Protein AF-A0A5V8AL59-F1 (afdb_monomer_lite)

Secondary structure (DSSP, 8-state):
--EEEEEES-GGGGG-EEEEEEEEEETTEEEEEEEEEE---GGGGTT-EEEEEEPPTT-SSPEE---EE---------GGG--

Organism: Salmonella typhimurium (NCBI:txid90371)

Foldseek 3Di:
DDKDKDKDDDCVQFPDKDWDWDWDQDPVGIDIDIDIDTPHDQVSQPPIWMWIWDADPPGPDTDIDDTDGDDDDDDPDDPVPDD

Sequence (83 aa):
GRFHYRYGGDWERCTRTQEITRDKNGKNGKYTVTERVRGWTDEDEIGLFVQVGAILRGESEITWGEPLYLSGVVTRNSPLWVS

pLDDT: mean 86.74, std 11.72, range [45.91, 96.81]

Radius of gyration: 20.89 Å; chains: 1; bounding box: 37×24×60 Å

Structure (mmCIF, N/CA/C/O backbone):
data_AF-A0A5V8AL59-F1
#
_entry.id   AF-A0A5V8AL59-F1
#
loop_
_atom_site.group_PDB
_atom_site.id
_atom_site.type_symbol
_atom_site.label_atom_id
_atom_site.label_alt_id
_atom_site.label_comp_id
_atom_site.label_asym_id
_atom_site.label_entity_id
_atom_site.label_seq_id
_atom_site.pdbx_PDB_ins_code
_atom_site.Cartn_x
_atom_site.Cartn_y
_atom_site.Cartn_z
_atom_site.occupancy
_atom_site.B_iso_or_equiv
_atom_site.auth_seq_id
_atom_site.auth_comp_id
_atom_site.auth_asym_id
_atom_site.auth_atom_id
_atom_site.pdbx_PDB_model_num
ATOM 1 N N . GLY A 1 1 ? -11.101 13.910 14.698 1.00 59.22 1 GLY A N 1
ATOM 2 C CA . GLY A 1 1 ? -11.232 12.559 15.277 1.00 59.22 1 GLY A CA 1
ATOM 3 C C . GLY A 1 1 ? -9.904 11.850 15.143 1.00 59.22 1 GLY A C 1
ATOM 4 O O . GLY A 1 1 ? -9.252 12.034 14.123 1.00 59.22 1 GLY A O 1
ATOM 5 N N . ARG A 1 2 ? -9.462 11.119 16.168 1.00 80.62 2 ARG A N 1
ATOM 6 C CA . ARG A 1 2 ? -8.192 10.381 16.134 1.00 80.62 2 ARG A CA 1
ATOM 7 C C . ARG A 1 2 ? -8.475 8.975 15.598 1.00 80.62 2 ARG A C 1
ATOM 9 O O . ARG A 1 2 ? -8.759 8.070 16.370 1.00 80.62 2 ARG A O 1
ATOM 16 N N . PHE A 1 3 ? -8.500 8.834 14.275 1.00 93.19 3 PHE A N 1
ATOM 17 C CA . PHE A 1 3 ? -8.518 7.514 13.645 1.00 93.19 3 PHE A CA 1
ATOM 18 C C . PHE A 1 3 ? -7.167 6.828 13.856 1.00 93.19 3 PHE A C 1
ATOM 20 O O . PHE A 1 3 ? -6.126 7.485 13.917 1.00 93.19 3 PHE A O 1
ATOM 27 N N . HIS A 1 4 ? -7.206 5.510 13.973 1.00 95.19 4 HIS A N 1
ATOM 28 C CA . HIS A 1 4 ? -6.052 4.636 14.103 1.00 95.19 4 HIS A CA 1
ATOM 29 C C . HIS A 1 4 ? -5.937 3.783 12.844 1.00 95.19 4 HIS A C 1
ATOM 31 O O . HIS A 1 4 ? -6.945 3.439 12.231 1.00 95.19 4 HIS A O 1
ATOM 37 N N . TYR A 1 5 ? -4.712 3.436 12.465 1.00 95.31 5 TYR A N 1
ATOM 38 C CA . TYR A 1 5 ? -4.438 2.662 11.259 1.00 95.31 5 TYR A CA 1
ATOM 39 C C . TYR A 1 5 ? -3.553 1.476 11.614 1.00 95.31 5 TYR A C 1
ATOM 41 O O . TYR A 1 5 ? -2.615 1.623 12.401 1.00 95.31 5 TYR A O 1
ATOM 49 N N . ARG A 1 6 ? -3.830 0.319 11.015 1.00 95.31 6 ARG A N 1
ATOM 50 C CA . ARG A 1 6 ? -2.899 -0.809 10.999 1.00 95.31 6 ARG A CA 1
ATOM 51 C C . ARG A 1 6 ? -2.758 -1.362 9.592 1.00 95.31 6 ARG A C 1
ATOM 53 O O . ARG A 1 6 ? -3.707 -1.338 8.810 1.00 95.31 6 ARG A O 1
ATOM 60 N N . TYR A 1 7 ? -1.567 -1.860 9.312 1.00 95.56 7 TYR A N 1
ATOM 61 C CA . TYR A 1 7 ? -1.178 -2.431 8.033 1.00 95.56 7 TYR A CA 1
ATOM 62 C C . TYR A 1 7 ? -0.971 -3.924 8.245 1.00 95.56 7 TYR A C 1
ATOM 64 O O . TYR A 1 7 ? -0.312 -4.318 9.209 1.00 95.56 7 TYR A O 1
ATOM 72 N N . GLY A 1 8 ? -1.555 -4.747 7.384 1.00 94.81 8 GLY A N 1
ATOM 73 C CA . GLY A 1 8 ? -1.338 -6.188 7.405 1.00 94.81 8 GLY A CA 1
ATOM 74 C C . GLY A 1 8 ? -0.937 -6.714 6.037 1.00 94.81 8 GLY A C 1
ATOM 75 O O . GLY A 1 8 ? -1.138 -6.043 5.024 1.00 94.81 8 GLY A O 1
ATOM 76 N N . GLY A 1 9 ? -0.331 -7.899 6.040 1.00 93.94 9 GLY A N 1
ATOM 77 C CA . GLY A 1 9 ? 0.362 -8.460 4.884 1.00 93.94 9 GLY A CA 1
ATOM 78 C C . GLY A 1 9 ? 1.860 -8.130 4.870 1.00 93.94 9 GLY A C 1
ATOM 79 O O . GLY A 1 9 ? 2.382 -7.491 5.785 1.00 93.94 9 GLY A O 1
ATOM 80 N N . ASP A 1 10 ? 2.549 -8.606 3.834 1.00 94.00 10 ASP A N 1
ATOM 81 C CA . ASP A 1 10 ? 4.002 -8.495 3.669 1.00 94.00 10 ASP A CA 1
ATOM 82 C C . ASP A 1 10 ? 4.378 -7.277 2.809 1.00 94.00 10 ASP A C 1
ATOM 84 O O . ASP A 1 10 ? 4.689 -7.376 1.620 1.00 94.00 10 ASP A O 1
ATOM 88 N N . TRP A 1 11 ? 4.314 -6.095 3.424 1.00 92.38 11 TRP A N 1
ATOM 89 C CA . TRP A 1 11 ? 4.580 -4.822 2.750 1.00 92.38 11 TRP A CA 1
ATOM 90 C C . TRP A 1 11 ? 6.021 -4.684 2.247 1.00 92.38 11 TRP A C 1
ATOM 92 O O . TRP A 1 11 ? 6.269 -3.876 1.354 1.00 92.38 11 TRP A O 1
ATOM 102 N N . GLU A 1 12 ? 6.967 -5.483 2.756 1.00 91.94 12 GLU A N 1
ATOM 103 C CA . GLU A 1 12 ? 8.365 -5.461 2.308 1.00 91.94 12 GLU A CA 1
ATOM 104 C C . GLU A 1 12 ? 8.527 -5.887 0.843 1.00 91.94 12 GLU A C 1
ATOM 106 O O . GLU A 1 12 ? 9.506 -5.516 0.188 1.00 91.94 12 GLU A O 1
ATOM 111 N N . ARG A 1 13 ? 7.551 -6.615 0.288 1.00 90.75 13 ARG A N 1
ATOM 112 C CA . ARG A 1 13 ? 7.529 -6.948 -1.144 1.00 90.75 13 ARG A CA 1
ATOM 113 C C . ARG A 1 13 ? 7.354 -5.707 -2.014 1.00 90.75 13 ARG A C 1
ATOM 115 O O . ARG A 1 13 ? 7.985 -5.606 -3.061 1.00 90.75 13 ARG A O 1
ATOM 122 N N . CYS A 1 14 ? 6.600 -4.716 -1.535 1.00 90.00 14 CYS A N 1
ATOM 123 C CA . CYS A 1 14 ? 6.255 -3.500 -2.275 1.00 90.00 14 CYS A CA 1
ATOM 124 C C . CYS A 1 14 ? 7.196 -2.301 -2.021 1.00 90.00 14 CYS A C 1
ATOM 126 O O . CYS A 1 14 ? 6.928 -1.187 -2.474 1.00 90.00 14 CYS A O 1
ATOM 128 N N . THR A 1 15 ? 8.321 -2.484 -1.321 1.00 89.06 15 THR A N 1
ATOM 129 C CA . THR A 1 15 ? 9.279 -1.389 -1.037 1.00 89.06 15 THR A CA 1
ATOM 130 C C . THR A 1 15 ? 10.467 -1.342 -2.001 1.00 89.06 15 THR A C 1
ATOM 132 O O . THR A 1 15 ? 11.301 -0.437 -1.927 1.00 89.06 15 THR A O 1
ATOM 135 N N . ARG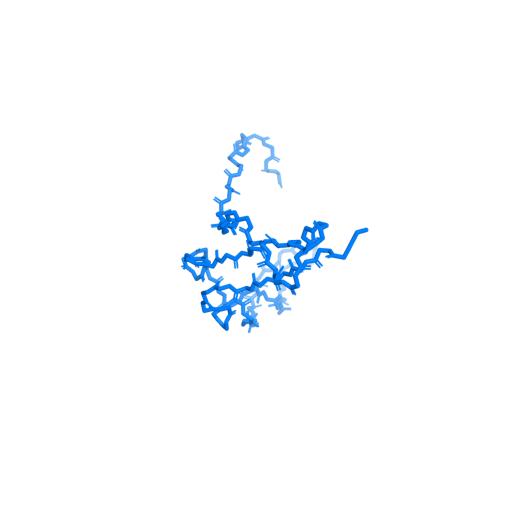 A 1 16 ? 10.560 -2.302 -2.928 1.00 89.50 16 ARG A N 1
ATOM 136 C CA . ARG A 1 16 ? 11.722 -2.477 -3.809 1.00 89.50 16 ARG A CA 1
ATOM 137 C C . ARG A 1 16 ? 11.660 -1.567 -5.035 1.00 89.50 16 ARG A C 1
ATOM 139 O O . ARG 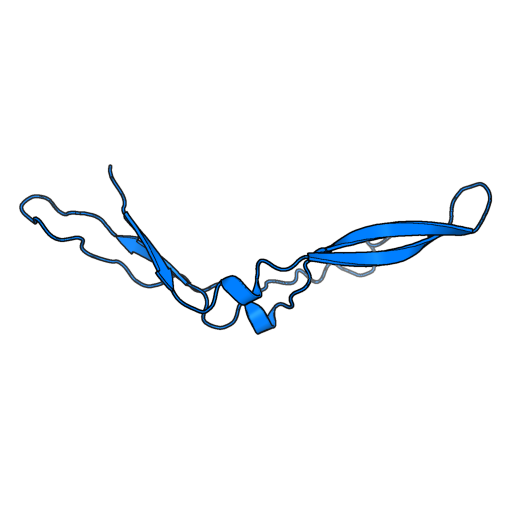A 1 16 ? 10.614 -1.397 -5.660 1.00 89.50 16 ARG A O 1
ATOM 146 N N . THR A 1 17 ? 12.815 -1.037 -5.428 1.00 90.88 17 THR A N 1
ATOM 147 C CA . THR A 1 17 ? 13.001 -0.297 -6.685 1.00 90.88 17 THR A CA 1
ATOM 148 C C . THR A 1 17 ? 14.100 -0.938 -7.512 1.00 90.88 17 THR A C 1
ATOM 150 O O . THR A 1 17 ? 15.082 -1.411 -6.946 1.00 90.88 17 THR A O 1
ATOM 153 N N . GLN A 1 18 ? 13.956 -0.904 -8.832 1.00 92.06 18 GLN A N 1
ATOM 154 C CA . GLN A 1 18 ? 14.945 -1.422 -9.774 1.00 92.06 18 GLN A CA 1
ATOM 155 C C . GLN A 1 18 ? 15.320 -0.347 -10.795 1.00 92.06 18 GLN A C 1
ATOM 157 O O . GLN A 1 18 ? 14.485 0.478 -11.174 1.00 92.06 18 GLN A O 1
ATOM 162 N N . GLU A 1 19 ? 16.572 -0.354 -11.236 1.00 93.94 19 GLU A N 1
ATOM 163 C CA . GLU A 1 19 ? 17.027 0.479 -12.346 1.00 93.94 19 GLU A CA 1
ATOM 164 C C . GLU A 1 19 ? 16.882 -0.304 -13.647 1.00 93.94 19 GLU A C 1
ATOM 166 O O . GLU A 1 19 ? 17.369 -1.428 -13.766 1.00 93.94 19 GLU A O 1
ATOM 171 N N . ILE A 1 20 ? 16.192 0.283 -14.620 1.00 92.12 20 ILE A N 1
ATOM 172 C CA . ILE A 1 20 ? 16.031 -0.288 -15.955 1.00 92.12 20 ILE A CA 1
ATOM 173 C C . ILE A 1 20 ? 16.624 0.661 -16.988 1.00 92.12 20 ILE A C 1
ATOM 175 O O . ILE A 1 20 ? 16.405 1.871 -16.938 1.00 92.12 20 ILE A O 1
ATOM 179 N N . THR A 1 21 ? 17.347 0.111 -17.956 1.00 91.06 21 THR A N 1
ATOM 180 C CA . THR A 1 21 ? 17.814 0.871 -19.118 1.00 91.06 21 THR A CA 1
ATOM 181 C C . THR A 1 21 ? 16.785 0.730 -20.230 1.00 91.06 21 THR A C 1
ATOM 183 O O . THR A 1 21 ? 16.470 -0.384 -20.649 1.00 91.06 21 THR A O 1
ATOM 186 N N . ARG A 1 22 ? 16.240 1.851 -20.706 1.00 89.88 22 ARG A N 1
ATOM 187 C CA . ARG A 1 22 ? 15.310 1.896 -21.840 1.00 89.88 22 ARG A CA 1
ATOM 188 C C . ARG A 1 22 ? 15.899 2.699 -22.987 1.00 89.88 22 ARG A C 1
ATOM 190 O O . ARG A 1 22 ? 16.392 3.809 -22.785 1.00 89.88 22 ARG A O 1
ATOM 197 N N . ASP A 1 23 ? 15.773 2.159 -24.192 1.00 88.94 23 ASP A N 1
ATOM 198 C CA . ASP A 1 23 ? 16.063 2.895 -25.417 1.00 88.94 23 ASP A CA 1
ATOM 199 C C . ASP A 1 23 ? 14.917 3.860 -25.725 1.00 88.94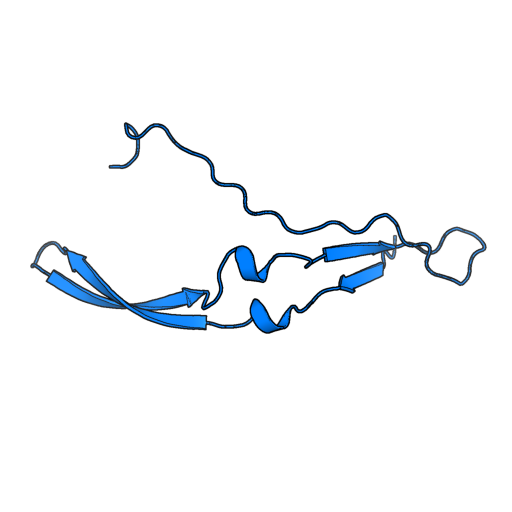 23 ASP A C 1
ATOM 201 O O . ASP A 1 23 ? 13.756 3.457 -25.842 1.00 88.94 23 ASP A O 1
ATOM 205 N N . LYS A 1 24 ? 15.243 5.142 -25.885 1.00 85.38 24 LYS A N 1
ATOM 206 C CA . LYS A 1 24 ? 14.311 6.181 -26.325 1.00 85.38 24 LYS A CA 1
ATOM 207 C C . LYS A 1 24 ? 14.743 6.734 -27.677 1.00 85.38 24 LYS A C 1
ATOM 209 O O . LYS A 1 24 ? 15.930 6.893 -27.954 1.00 85.38 24 LYS A O 1
ATOM 214 N N . ASN A 1 25 ? 13.764 7.053 -28.520 1.00 84.94 25 ASN A N 1
ATOM 215 C CA . ASN A 1 25 ? 13.998 7.780 -29.765 1.00 84.94 25 ASN A CA 1
ATOM 216 C C . ASN A 1 25 ? 13.900 9.283 -29.493 1.00 84.94 25 ASN A C 1
ATOM 218 O O . ASN A 1 25 ? 12.844 9.781 -29.107 1.00 84.94 25 ASN A O 1
ATOM 222 N N . GLY A 1 26 ? 15.000 10.001 -29.700 1.00 82.19 26 GLY A N 1
ATOM 223 C CA . GLY A 1 26 ? 15.033 11.459 -29.704 1.00 82.19 26 GLY A CA 1
ATOM 224 C C . GLY A 1 26 ? 15.090 12.018 -31.125 1.00 82.19 26 GLY A C 1
ATOM 225 O O . GLY A 1 26 ? 15.254 11.283 -32.098 1.00 82.19 26 GLY A O 1
ATOM 226 N N . LYS A 1 27 ? 15.032 13.351 -31.247 1.00 77.88 27 LYS A N 1
ATOM 227 C CA . LYS A 1 27 ? 15.186 14.052 -32.538 1.00 77.88 27 LYS A CA 1
ATOM 228 C C . LYS A 1 27 ? 16.502 13.718 -33.265 1.00 77.88 27 LYS A C 1
ATOM 230 O O . LYS A 1 27 ? 16.527 13.764 -34.486 1.00 77.88 27 LYS A O 1
ATOM 235 N N . ASN A 1 28 ? 17.553 13.345 -32.526 1.00 78.62 28 ASN A N 1
ATOM 236 C CA . ASN A 1 28 ? 18.892 13.049 -33.054 1.00 78.62 28 ASN A CA 1
ATOM 237 C C . ASN A 1 28 ? 19.253 11.547 -33.014 1.00 78.62 28 ASN A C 1
ATOM 239 O O . ASN A 1 28 ? 20.431 11.203 -33.044 1.00 78.62 28 ASN A O 1
ATOM 243 N N . GLY A 1 29 ? 18.261 10.653 -32.934 1.00 84.69 29 GLY A N 1
ATOM 244 C CA . GLY A 1 29 ? 18.469 9.200 -32.936 1.00 84.69 29 GLY A CA 1
ATOM 245 C C . GLY A 1 29 ? 18.174 8.518 -31.597 1.00 84.69 29 GLY A C 1
ATOM 246 O O . GLY A 1 29 ? 17.570 9.105 -30.695 1.00 84.69 29 GLY A O 1
ATOM 247 N N . LYS A 1 30 ? 18.559 7.241 -31.496 1.00 86.75 30 LYS A N 1
ATOM 248 C CA . LYS A 1 30 ? 18.362 6.413 -30.299 1.00 86.75 30 LYS A CA 1
ATOM 249 C C . LYS A 1 30 ? 19.345 6.797 -29.199 1.00 86.75 30 LYS A C 1
ATOM 251 O O . LYS A 1 30 ? 20.535 6.942 -29.464 1.00 86.75 30 LYS A O 1
ATOM 256 N N . TYR A 1 31 ? 18.851 6.905 -27.972 1.00 86.50 31 TYR A N 1
ATOM 257 C CA . TYR A 1 31 ? 19.667 7.094 -26.778 1.00 86.50 31 TYR A CA 1
ATOM 258 C C . TYR A 1 31 ? 19.144 6.225 -25.632 1.00 86.50 31 TYR A C 1
ATOM 260 O O . TYR A 1 31 ? 17.947 5.945 -25.547 1.00 86.50 31 TYR A O 1
ATOM 268 N N . THR A 1 32 ? 20.045 5.798 -24.753 1.00 88.44 32 THR A N 1
ATOM 269 C CA . THR A 1 32 ? 19.718 5.006 -23.567 1.00 88.44 32 THR A CA 1
ATOM 270 C C . THR A 1 32 ? 19.408 5.920 -22.385 1.00 88.44 32 THR A C 1
ATOM 272 O O . THR A 1 32 ? 20.100 6.910 -22.142 1.00 88.44 32 THR A O 1
ATOM 275 N N . VAL A 1 33 ? 18.359 5.587 -21.634 1.00 90.19 33 VAL A N 1
ATOM 276 C CA . VAL A 1 33 ? 18.008 6.250 -20.373 1.00 90.19 33 VAL A CA 1
ATOM 277 C C . VAL A 1 33 ? 17.893 5.207 -19.281 1.00 90.19 33 VAL A C 1
ATOM 279 O O . VAL A 1 33 ? 17.145 4.242 -19.425 1.00 90.19 33 VAL A O 1
ATOM 282 N N . THR A 1 34 ? 18.597 5.432 -18.177 1.00 91.19 34 THR A N 1
ATOM 283 C CA . THR A 1 34 ? 18.393 4.677 -16.942 1.00 91.19 34 THR A CA 1
ATOM 284 C C . THR A 1 34 ? 17.232 5.296 -16.171 1.00 91.19 34 THR A C 1
ATOM 286 O O . THR A 1 34 ? 17.266 6.474 -15.816 1.00 91.19 34 THR A O 1
ATOM 289 N N . GLU A 1 35 ? 16.187 4.511 -15.927 1.00 91.25 35 GLU A N 1
ATOM 290 C CA . GLU A 1 35 ? 15.014 4.905 -15.149 1.00 91.25 35 GLU A CA 1
ATOM 291 C C . GLU A 1 35 ? 14.913 4.035 -13.899 1.00 91.25 35 GLU A C 1
ATOM 293 O O . GLU A 1 35 ? 15.031 2.812 -13.969 1.00 91.25 35 GLU A O 1
ATOM 298 N N . ARG A 1 36 ? 14.637 4.655 -12.748 1.00 91.38 36 ARG A N 1
ATOM 299 C CA . ARG A 1 36 ? 14.298 3.920 -11.529 1.00 91.38 36 ARG A CA 1
ATOM 300 C C . ARG A 1 36 ? 12.796 3.649 -11.511 1.00 91.38 36 ARG A C 1
ATOM 302 O O . ARG A 1 36 ? 12.004 4.587 -11.449 1.00 91.38 36 ARG A O 1
ATOM 309 N N . VAL A 1 37 ? 12.405 2.380 -11.560 1.00 91.31 37 VAL A N 1
ATOM 310 C CA . VAL A 1 37 ? 11.003 1.932 -11.560 1.00 91.31 37 VAL A CA 1
ATOM 311 C C . VAL A 1 37 ? 10.698 1.068 -10.336 1.00 91.31 37 VAL A C 1
ATOM 313 O O . VAL A 1 37 ? 11.610 0.639 -9.620 1.00 91.31 37 VAL A O 1
ATOM 316 N N . ARG A 1 38 ? 9.409 0.799 -10.082 1.00 91.62 38 ARG A N 1
ATOM 317 C CA . ARG A 1 38 ? 9.012 -0.179 -9.057 1.00 91.62 38 ARG A CA 1
ATOM 318 C C . ARG A 1 38 ? 9.607 -1.554 -9.385 1.00 91.62 38 ARG A C 1
ATOM 320 O O . ARG A 1 38 ? 9.615 -1.964 -10.546 1.00 91.62 38 ARG A O 1
ATOM 327 N N . GLY A 1 39 ? 10.139 -2.223 -8.366 1.00 91.88 39 GLY A N 1
ATOM 328 C CA . GLY A 1 39 ? 10.767 -3.547 -8.454 1.00 91.88 39 GLY A CA 1
ATOM 329 C C . GLY A 1 39 ? 9.856 -4.681 -7.986 1.00 91.88 39 GLY A C 1
ATOM 330 O O . GLY A 1 39 ? 10.357 -5.690 -7.505 1.00 91.88 39 GLY A O 1
ATOM 331 N N . TRP A 1 40 ? 8.543 -4.478 -8.058 1.00 91.75 40 TRP A N 1
ATOM 332 C CA . TRP A 1 40 ? 7.502 -5.396 -7.604 1.00 91.75 40 TRP A CA 1
ATOM 333 C C . TRP A 1 40 ? 6.311 -5.353 -8.568 1.00 91.75 40 TRP A C 1
ATOM 335 O O . TRP A 1 40 ? 6.180 -4.428 -9.382 1.00 91.75 40 TRP A O 1
ATOM 345 N N . THR A 1 41 ? 5.483 -6.385 -8.504 1.00 90.31 41 THR A N 1
ATOM 346 C CA . THR A 1 41 ? 4.362 -6.664 -9.407 1.00 90.31 41 THR A CA 1
ATOM 347 C C . THR A 1 41 ? 3.029 -6.580 -8.674 1.00 90.31 41 THR A C 1
ATOM 349 O O . THR A 1 41 ? 2.986 -6.577 -7.451 1.00 90.31 41 THR A O 1
ATOM 352 N N . ASP A 1 42 ? 1.919 -6.553 -9.407 1.00 88.88 42 ASP A N 1
ATOM 353 C CA . ASP A 1 42 ? 0.592 -6.495 -8.780 1.00 88.88 42 ASP A CA 1
ATOM 354 C C . ASP A 1 42 ? 0.288 -7.765 -7.947 1.00 88.88 42 ASP A C 1
ATOM 356 O O . ASP A 1 42 ? -0.525 -7.730 -7.029 1.00 88.88 42 ASP A O 1
ATOM 360 N N . GLU A 1 43 ? 0.985 -8.880 -8.203 1.00 89.81 43 GLU A N 1
ATOM 361 C CA . GLU A 1 43 ? 0.911 -10.095 -7.377 1.00 89.81 43 GLU A CA 1
ATOM 362 C C . GLU A 1 43 ? 1.503 -9.885 -5.976 1.00 89.81 43 GLU A C 1
ATOM 364 O O . GLU A 1 43 ? 1.045 -10.493 -5.007 1.00 89.81 43 GLU A O 1
ATOM 369 N N . ASP A 1 44 ? 2.484 -8.988 -5.844 1.00 91.00 44 ASP A N 1
ATOM 370 C CA . ASP A 1 44 ? 3.096 -8.639 -4.561 1.00 91.00 44 ASP A CA 1
ATOM 371 C C . ASP A 1 44 ? 2.145 -7.830 -3.660 1.00 91.00 44 ASP A C 1
ATOM 373 O O . ASP A 1 44 ? 2.372 -7.746 -2.451 1.00 91.00 44 ASP A O 1
ATOM 377 N N . GLU A 1 45 ? 1.063 -7.272 -4.222 1.00 91.25 45 GLU A N 1
ATOM 378 C CA . GLU A 1 45 ? 0.009 -6.576 -3.473 1.00 91.25 45 GLU A CA 1
ATOM 379 C C . GLU A 1 45 ? -1.032 -7.536 -2.870 1.00 91.25 45 GLU A C 1
ATOM 381 O O . GLU A 1 45 ? -1.834 -7.137 -2.019 1.00 91.25 45 GLU A O 1
ATOM 386 N N . ILE A 1 46 ? -1.037 -8.811 -3.282 1.00 90.94 46 ILE A N 1
ATOM 387 C CA . ILE A 1 46 ? -2.051 -9.780 -2.858 1.00 90.94 46 ILE A CA 1
ATOM 388 C C . ILE A 1 46 ? -1.987 -9.986 -1.342 1.00 90.94 46 ILE A C 1
ATOM 390 O O . ILE A 1 46 ? -0.978 -10.401 -0.772 1.00 90.94 46 ILE A O 1
ATOM 394 N N . GLY A 1 47 ? -3.118 -9.732 -0.684 1.00 91.50 47 GLY A N 1
ATOM 395 C CA . GLY A 1 47 ? -3.264 -9.882 0.763 1.00 91.50 47 GLY A CA 1
ATOM 396 C C . GLY A 1 47 ? -2.752 -8.693 1.579 1.00 91.50 47 GLY A C 1
ATOM 397 O O . GLY A 1 47 ? -2.907 -8.713 2.802 1.00 91.50 47 GLY A O 1
ATOM 398 N N . LEU A 1 48 ? -2.203 -7.652 0.940 1.00 94.81 48 LEU A N 1
ATOM 399 C CA . LEU A 1 48 ? -1.927 -6.383 1.609 1.00 94.81 48 LEU A CA 1
ATOM 400 C C . LEU A 1 48 ? -3.240 -5.676 1.936 1.00 94.81 48 LEU A C 1
ATOM 402 O O . LEU A 1 48 ? -4.131 -5.563 1.090 1.00 94.81 48 LEU A O 1
ATOM 406 N N . PHE A 1 49 ? -3.352 -5.173 3.163 1.00 95.25 49 PHE A N 1
ATOM 407 C CA . PHE A 1 49 ? -4.506 -4.387 3.576 1.00 95.25 49 PHE A CA 1
ATOM 408 C C . PHE A 1 49 ? -4.141 -3.258 4.531 1.00 95.25 49 PHE A C 1
ATOM 410 O O . PHE A 1 49 ? -3.178 -3.333 5.302 1.00 95.25 49 PHE A O 1
ATOM 417 N N . VAL A 1 50 ? -4.986 -2.233 4.516 1.00 96.25 50 VAL A N 1
ATOM 418 C CA . VAL A 1 50 ? -5.029 -1.182 5.532 1.00 96.25 50 VAL A CA 1
ATOM 419 C C . VAL A 1 50 ? -6.348 -1.305 6.271 1.00 96.25 50 VAL A C 1
ATOM 421 O O . VAL A 1 50 ? -7.399 -1.467 5.659 1.00 96.25 50 VAL A O 1
ATOM 424 N N . GLN A 1 51 ? -6.318 -1.223 7.593 1.00 96.81 51 GLN A N 1
ATOM 425 C CA . GLN A 1 51 ? -7.532 -1.204 8.397 1.00 96.81 51 GLN A CA 1
ATOM 426 C C . GLN A 1 51 ? -7.573 0.059 9.241 1.00 96.81 51 GLN A C 1
ATOM 428 O O . GLN A 1 51 ? -6.569 0.459 9.837 1.00 96.81 51 GLN A O 1
ATOM 433 N N . VAL A 1 52 ? -8.753 0.671 9.286 1.00 96.81 52 VAL A N 1
ATOM 434 C CA . VAL A 1 52 ? -9.016 1.887 10.051 1.00 96.81 52 VAL A CA 1
ATOM 435 C C . VAL A 1 52 ? -9.800 1.523 11.303 1.00 96.81 52 VAL A C 1
ATOM 437 O O . VAL A 1 52 ? -10.734 0.723 11.256 1.00 96.81 52 VAL A O 1
ATOM 440 N N . GLY A 1 53 ? -9.416 2.111 12.427 1.00 96.50 53 GLY A N 1
ATOM 441 C CA . GLY A 1 53 ? -10.110 1.978 13.697 1.00 96.50 53 GLY A CA 1
ATOM 442 C C . GLY A 1 53 ? -10.356 3.325 14.360 1.00 96.50 53 GLY A C 1
ATOM 443 O O . GLY A 1 53 ? -9.751 4.342 14.011 1.00 96.50 53 GLY A O 1
ATOM 444 N N . ALA A 1 54 ? -11.249 3.334 15.338 1.00 95.56 54 ALA A N 1
ATOM 445 C CA . ALA A 1 54 ? -11.529 4.489 16.177 1.00 95.56 54 ALA A CA 1
ATOM 446 C C . ALA A 1 54 ? -11.811 4.036 17.611 1.00 95.56 54 ALA A C 1
ATOM 448 O O . ALA A 1 54 ? -12.318 2.941 17.837 1.00 95.56 54 ALA A O 1
ATOM 449 N N . ILE A 1 55 ? -11.496 4.898 18.574 1.00 94.50 55 ILE A N 1
ATOM 450 C CA . ILE A 1 55 ? -11.930 4.715 19.960 1.00 94.50 55 ILE A CA 1
ATOM 451 C C . ILE A 1 55 ? -13.327 5.324 20.073 1.00 94.50 55 ILE A C 1
ATOM 453 O O . ILE A 1 55 ? -13.497 6.527 19.834 1.00 94.50 55 ILE A O 1
ATOM 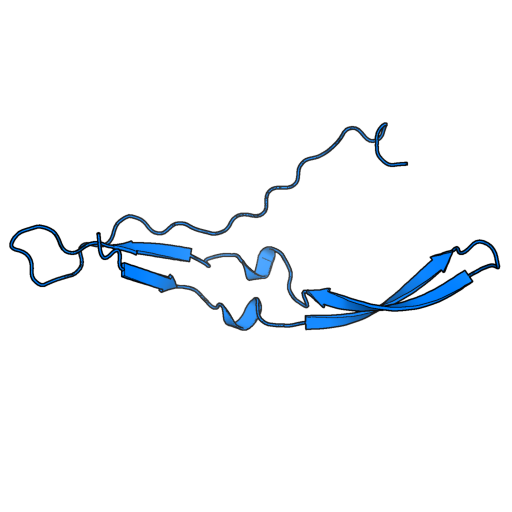457 N N . LEU A 1 56 ? -14.327 4.503 20.392 1.00 90.81 56 LEU A N 1
ATOM 458 C CA . LEU A 1 56 ? -15.698 4.974 20.569 1.00 90.81 56 LEU A CA 1
ATOM 459 C C . LEU A 1 56 ? -15.868 5.619 21.949 1.00 90.81 56 LEU A C 1
ATOM 461 O O . LEU A 1 56 ? -15.073 5.431 22.871 1.00 90.81 56 LEU A O 1
ATOM 465 N N . ARG A 1 57 ? -16.901 6.450 22.103 1.00 90.56 57 ARG A N 1
ATOM 466 C CA . ARG A 1 57 ? -17.122 7.177 23.357 1.00 90.56 57 ARG A CA 1
ATOM 467 C C . ARG A 1 57 ? -17.393 6.191 24.497 1.00 90.56 57 ARG A C 1
ATOM 469 O O . ARG A 1 57 ? -18.398 5.496 24.471 1.00 90.56 57 ARG A O 1
ATOM 476 N N . GLY A 1 58 ? -16.553 6.233 25.529 1.00 91.94 58 GLY A N 1
ATOM 477 C CA . GLY A 1 58 ? -16.668 5.358 26.701 1.00 91.94 58 GLY A CA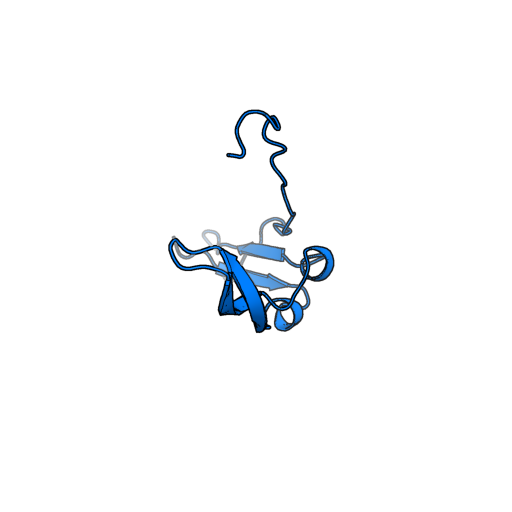 1
ATOM 478 C C . GLY A 1 58 ? -15.851 4.071 26.594 1.00 91.94 58 GLY A C 1
ATOM 479 O O . GLY A 1 58 ? -15.776 3.336 27.572 1.00 91.94 58 GLY A O 1
ATOM 480 N N . GLU A 1 59 ? -15.200 3.831 25.456 1.00 89.75 59 GLU A N 1
ATOM 481 C CA . GLU A 1 59 ? -14.251 2.736 25.275 1.00 89.75 59 GLU A CA 1
ATOM 482 C C . GLU A 1 59 ? -12.815 3.223 25.512 1.00 89.75 59 GLU A C 1
ATOM 484 O O . GLU A 1 59 ? -12.486 4.396 25.318 1.00 89.75 59 GLU A O 1
ATOM 489 N N . SER A 1 60 ? -11.950 2.306 25.939 1.00 90.44 60 SER A N 1
ATOM 490 C CA . SER A 1 60 ? -10.498 2.509 26.017 1.00 90.44 60 SER A CA 1
ATOM 491 C C . SER A 1 60 ? -9.744 1.812 24.885 1.00 90.44 60 SER A C 1
ATOM 493 O O . SER A 1 60 ? -8.585 2.134 24.631 1.00 90.44 60 SER A O 1
ATOM 495 N N . GLU A 1 61 ? -10.388 0.851 24.223 1.00 93.31 61 GLU A N 1
ATOM 496 C CA . GLU A 1 61 ? -9.806 0.054 23.148 1.00 93.31 61 GLU A CA 1
ATOM 497 C C . GLU A 1 61 ? -10.180 0.609 21.772 1.00 93.31 61 GLU A C 1
ATOM 499 O O . GLU A 1 61 ? -11.138 1.365 21.608 1.00 93.31 61 GLU A O 1
ATOM 504 N N . ILE A 1 62 ? -9.374 0.260 20.769 1.00 94.62 62 ILE A N 1
ATOM 505 C CA . ILE A 1 62 ? -9.631 0.647 19.384 1.00 94.62 62 ILE A CA 1
ATOM 506 C C . ILE A 1 62 ? -10.601 -0.365 18.786 1.00 94.62 62 ILE A C 1
ATOM 508 O O . ILE A 1 62 ? -10.253 -1.534 18.613 1.00 94.62 62 ILE A O 1
ATOM 512 N N . THR A 1 63 ? -11.772 0.112 18.382 1.00 94.31 63 THR A N 1
ATOM 513 C CA . THR A 1 63 ? -12.688 -0.655 17.545 1.00 94.31 63 THR A CA 1
ATOM 514 C C . THR A 1 63 ? -12.227 -0.551 16.092 1.00 94.31 63 THR A C 1
ATOM 516 O O . THR A 1 63 ? -12.120 0.545 15.535 1.00 94.31 63 THR A O 1
ATOM 519 N N . TRP A 1 64 ? -11.908 -1.691 15.478 1.00 95.88 64 TRP A N 1
ATOM 520 C CA . TRP A 1 64 ? -11.421 -1.779 14.098 1.00 95.88 64 TRP A CA 1
ATOM 521 C C . TRP A 1 64 ? -12.570 -2.075 13.127 1.00 95.88 64 TRP A C 1
ATOM 523 O O . TRP A 1 64 ? -13.362 -2.981 13.372 1.00 95.88 64 TRP A O 1
ATOM 533 N N . GLY A 1 65 ? -12.642 -1.332 12.018 1.00 94.81 65 GLY A N 1
ATOM 534 C CA . GLY A 1 65 ? -13.545 -1.627 10.897 1.00 94.81 65 GLY A CA 1
ATOM 535 C C . GLY A 1 65 ? -13.037 -2.784 10.034 1.00 94.81 65 GLY A C 1
ATOM 536 O O . GLY A 1 65 ? -12.067 -3.434 10.393 1.00 94.81 65 GLY A O 1
ATOM 537 N N . GLU A 1 66 ? -13.640 -3.055 8.880 1.00 96.38 66 GLU A N 1
ATOM 538 C C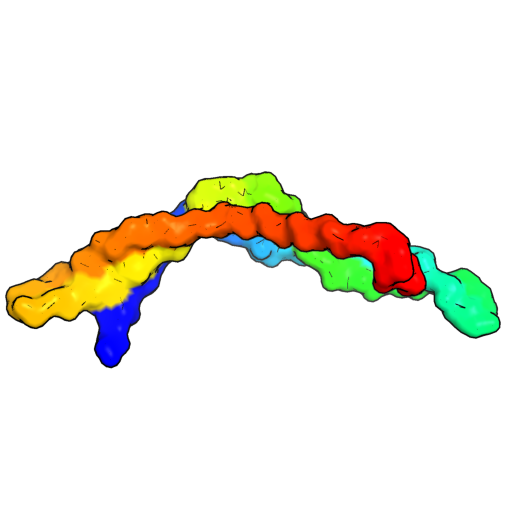A . GLU A 1 66 ? -13.162 -4.118 7.979 1.00 96.38 66 GLU A CA 1
ATOM 539 C C . GLU A 1 66 ? -11.818 -3.764 7.306 1.00 96.38 66 GLU A C 1
ATOM 541 O O . GLU A 1 66 ? -11.533 -2.583 7.075 1.00 96.38 66 GLU A O 1
ATOM 546 N N . PRO A 1 67 ? -10.949 -4.755 7.021 1.00 96.19 67 PRO A N 1
ATOM 547 C CA . PRO A 1 67 ? -9.715 -4.520 6.277 1.00 96.19 67 PRO A CA 1
ATOM 548 C C . PRO A 1 67 ? -10.006 -4.112 4.825 1.00 96.19 67 PRO A C 1
ATOM 550 O O . PRO A 1 67 ? -10.763 -4.774 4.118 1.00 96.19 67 PRO A O 1
ATOM 553 N N . LEU A 1 68 ? -9.355 -3.042 4.367 1.00 94.75 68 LEU A N 1
ATOM 554 C CA . LEU A 1 68 ? -9.376 -2.588 2.980 1.00 94.75 68 LEU A CA 1
ATOM 555 C C . LEU A 1 68 ? -8.172 -3.180 2.238 1.00 94.75 68 LEU A C 1
ATOM 557 O O . LEU A 1 68 ? -7.035 -2.768 2.477 1.00 94.75 68 LEU A O 1
ATOM 561 N N . TYR A 1 69 ? -8.426 -4.141 1.353 1.00 93.38 69 TYR A N 1
ATOM 562 C CA . TYR A 1 69 ? -7.394 -4.797 0.548 1.00 93.38 69 TYR A CA 1
ATOM 563 C C . TYR A 1 69 ? -7.018 -3.982 -0.690 1.00 93.38 69 TYR A C 1
ATOM 565 O O . TYR A 1 69 ? -7.859 -3.296 -1.276 1.00 93.38 69 TYR A O 1
ATOM 573 N N . LEU A 1 70 ? -5.752 -4.081 -1.097 1.00 89.75 70 LEU A N 1
ATOM 574 C CA . LEU A 1 70 ? -5.279 -3.502 -2.352 1.00 89.75 70 LEU A CA 1
ATOM 575 C C . LEU A 1 70 ? -5.788 -4.332 -3.536 1.00 89.75 70 LEU A C 1
ATOM 577 O O . LEU A 1 70 ? -5.904 -5.554 -3.459 1.00 89.75 70 LEU A O 1
ATOM 581 N N . SER A 1 71 ? -6.105 -3.651 -4.635 1.00 82.75 71 SER A N 1
ATOM 582 C CA . SER A 1 71 ? -6.491 -4.283 -5.893 1.00 82.75 71 SER A CA 1
ATOM 583 C C . SER A 1 71 ? -5.970 -3.455 -7.058 1.00 82.75 71 SER A C 1
ATOM 585 O O . SER A 1 71 ? -6.244 -2.255 -7.142 1.00 82.75 71 SER A O 1
ATOM 587 N N . GLY A 1 72 ? -5.291 -4.110 -7.997 1.00 77.81 72 GLY A N 1
ATOM 588 C CA . GLY A 1 72 ? -4.910 -3.504 -9.267 1.00 77.81 72 GLY A CA 1
ATOM 589 C C . GLY A 1 72 ? -6.139 -3.255 -10.144 1.00 77.81 72 GLY A C 1
ATOM 590 O O . GLY A 1 72 ? -6.936 -4.162 -10.384 1.00 77.81 72 GLY A O 1
ATOM 591 N N . VAL A 1 73 ? -6.302 -2.024 -10.634 1.00 75.75 73 VAL A N 1
ATOM 592 C CA . VAL A 1 73 ? -7.345 -1.663 -11.606 1.00 75.75 73 VAL A CA 1
ATOM 593 C C . VAL A 1 73 ? -6.666 -1.176 -12.876 1.00 75.75 73 VAL A C 1
ATOM 595 O O . VAL A 1 73 ? -5.948 -0.178 -12.863 1.00 75.75 73 VAL A O 1
ATOM 598 N N . VAL A 1 74 ? -6.908 -1.866 -13.991 1.00 70.50 74 VAL A N 1
ATOM 599 C CA . VAL A 1 74 ? -6.414 -1.452 -15.307 1.00 70.50 74 VAL A CA 1
ATOM 600 C C . VAL A 1 74 ? -7.573 -0.884 -16.113 1.00 70.50 74 VAL A C 1
ATOM 602 O O . VAL A 1 74 ? -8.499 -1.602 -16.491 1.00 70.50 74 VAL A O 1
ATOM 605 N N . THR A 1 75 ? -7.510 0.407 -16.427 1.00 72.31 75 THR A N 1
ATOM 606 C CA . THR A 1 75 ? -8.436 1.016 -17.385 1.00 72.31 75 THR A CA 1
ATOM 607 C C . THR A 1 75 ? -7.965 0.687 -18.796 1.00 72.31 75 THR A C 1
ATOM 609 O O . THR A 1 75 ? -6.947 1.202 -19.261 1.00 72.31 75 THR A O 1
ATOM 612 N N . ARG A 1 76 ? -8.705 -0.166 -19.513 1.00 63.91 76 ARG A N 1
ATOM 613 C CA . ARG A 1 76 ? -8.458 -0.401 -20.940 1.00 63.91 76 ARG A CA 1
ATOM 614 C C . ARG A 1 76 ? -8.994 0.790 -21.737 1.00 63.91 76 ARG A C 1
ATOM 616 O O . ARG A 1 76 ? -10.155 0.800 -22.135 1.00 63.91 76 ARG A O 1
ATOM 623 N N . ASN A 1 77 ? -8.159 1.801 -21.959 1.00 62.22 77 ASN A N 1
ATOM 624 C CA . ASN A 1 77 ? -8.494 2.864 -22.906 1.00 62.22 77 ASN A CA 1
ATOM 625 C C . ASN A 1 77 ? -8.638 2.276 -24.317 1.00 62.22 77 ASN A C 1
ATOM 627 O O . ASN A 1 77 ? -7.961 1.307 -24.674 1.00 62.22 77 ASN A O 1
ATOM 631 N N . SER A 1 78 ? -9.531 2.859 -25.121 1.00 65.12 78 SER A N 1
ATOM 632 C CA . SER A 1 78 ? -9.634 2.501 -26.536 1.00 65.12 78 SER A CA 1
ATOM 633 C C . SER A 1 78 ? -8.266 2.701 -27.207 1.00 65.12 78 SER A C 1
ATOM 635 O O . SER A 1 78 ? -7.657 3.758 -27.012 1.00 65.12 78 SER A O 1
ATOM 637 N N . PRO A 1 79 ? -7.779 1.736 -28.013 1.00 61.97 79 PRO A N 1
ATOM 638 C CA . PRO A 1 79 ? -6.469 1.813 -28.666 1.00 61.97 79 PRO A CA 1
ATOM 639 C C . PRO A 1 79 ? -6.316 3.017 -29.611 1.00 61.97 79 PRO A C 1
ATOM 641 O O . PRO A 1 79 ? -5.210 3.323 -30.033 1.00 61.97 79 PRO A O 1
ATOM 644 N N . LEU A 1 80 ? -7.404 3.732 -29.914 1.00 58.25 80 LEU A N 1
ATOM 645 C CA . LEU A 1 80 ? -7.408 4.939 -30.743 1.00 58.25 80 LEU A CA 1
ATOM 646 C C . LEU A 1 80 ? -6.805 6.187 -30.065 1.00 58.25 80 LEU A C 1
ATOM 648 O O . LEU A 1 80 ? -6.640 7.201 -30.732 1.00 58.25 80 LEU A O 1
ATOM 652 N N . TRP A 1 81 ? -6.507 6.139 -28.762 1.00 52.25 81 TRP A N 1
ATOM 653 C CA . TRP A 1 81 ? -6.076 7.309 -27.974 1.00 52.25 81 TRP A CA 1
ATOM 654 C C . TRP A 1 81 ? -4.637 7.198 -27.461 1.00 52.25 81 TRP A C 1
ATOM 656 O O . TRP A 1 81 ? -4.173 8.065 -26.725 1.00 52.25 81 TRP A O 1
ATOM 666 N N . VAL A 1 82 ? -3.933 6.130 -27.833 1.00 45.91 82 VAL A N 1
ATOM 667 C CA . VAL A 1 82 ? -2.523 5.936 -27.495 1.00 45.91 82 VAL A CA 1
ATOM 668 C C . VAL A 1 82 ? -1.712 6.354 -28.723 1.00 45.91 82 VAL A C 1
ATOM 670 O O . VAL A 1 82 ? -1.497 5.550 -29.627 1.00 45.91 82 VAL A O 1
ATOM 673 N N . SER A 1 83 ? -1.373 7.647 -28.800 1.00 48.25 83 SER A N 1
ATOM 674 C CA . SER A 1 83 ? -0.427 8.200 -29.784 1.00 48.25 83 SER A CA 1
ATOM 675 C C . SER A 1 83 ? 0.993 8.202 -29.242 1.00 48.25 83 SER A C 1
ATOM 677 O O . SER A 1 83 ? 1.162 8.304 -28.008 1.00 48.25 83 SER A O 1
#